Protein AF-A0ABD5W2J8-F1 (afdb_monomer_lite)

Radius of gyration: 16.29 Å; chains: 1; bounding box: 43×29×42 Å

Sequence (158 aa):
MLRGSGISTLEELDAVKSDVGRSTVVAEHQPLAILLRNCYERHPEFRLLLDALRKEGPRIHFPDLIRRLVHEYPNVFLNTFCTRSGRTRARELIEAGQVSRIYEEEAVWKDIIRTNVLFNFVQQLKHIGVLAAETRSHSGKISEYDSDAKPWVLRDDR

Foldseek 3Di:
DLVPQPDDDPVVVVVCCVVCPLAALCVVPVVVLQSVVVVQCVDPLSVVLLVLVVVCPFWAQPLVSLVSCVPPPVVSCLPPFFDPVLSVVCVVCVVVVVNNCCRPPLVSVLNTTDLCCQAVVLNSCCNSQQFPSPQDGDPDRSVPDDRVVGITGGHDPD

Secondary structure (DSSP, 8-state):
-BTTTTB-SHHHHHHHHHHTTTS-HHHH-HHHHHHHHHHHHTSHHHHHHHHHHHHH-SEE-HHHHHHHHHHH-HHHIIIIIB-HHHHHHHHHHHHTT-TTHHHH-HHHHHHHB-HHIIIIIHHHHHHTTSB-TT-----S-GGG--TTTS-EEBPP--

Structure (mmCIF, N/CA/C/O backbone):
data_AF-A0ABD5W2J8-F1
#
_entry.id   AF-A0ABD5W2J8-F1
#
loop_
_atom_site.group_PDB
_atom_site.id
_atom_site.type_symbol
_atom_site.label_atom_id
_atom_site.label_alt_id
_atom_site.label_comp_id
_atom_site.label_asym_id
_atom_site.label_entity_id
_atom_site.label_seq_id
_atom_site.pdbx_PDB_ins_code
_atom_site.Cartn_x
_atom_site.Cartn_y
_atom_site.Cartn_z
_atom_site.occupancy
_atom_site.B_iso_or_equiv
_atom_site.auth_seq_id
_atom_site.auth_comp_id
_atom_site.auth_asym_id
_atom_site.auth_atom_id
_atom_site.pdbx_PDB_model_num
ATOM 1 N N . MET A 1 1 ? 24.428 3.941 -3.711 1.00 47.56 1 MET A N 1
ATOM 2 C CA . MET A 1 1 ? 25.000 3.708 -5.054 1.00 47.56 1 MET A CA 1
ATOM 3 C C . MET A 1 1 ? 24.661 2.299 -5.509 1.00 47.56 1 MET A C 1
ATOM 5 O O . MET A 1 1 ? 25.001 1.355 -4.798 1.00 47.56 1 MET A O 1
ATOM 9 N N . LEU A 1 2 ? 24.023 2.150 -6.670 1.00 57.09 2 LEU A N 1
ATOM 10 C CA . LEU A 1 2 ? 23.704 0.852 -7.275 1.00 57.09 2 LEU A CA 1
ATOM 11 C C . LEU A 1 2 ? 24.881 0.434 -8.175 1.00 57.09 2 LEU A C 1
ATOM 13 O O . LEU A 1 2 ? 24.782 0.429 -9.402 1.00 57.09 2 LEU A O 1
ATOM 17 N N . ARG A 1 3 ? 26.036 0.148 -7.550 1.00 48.84 3 ARG A N 1
ATOM 18 C CA . ARG A 1 3 ? 27.287 -0.225 -8.239 1.00 48.84 3 ARG A CA 1
ATOM 19 C C . ARG A 1 3 ? 27.079 -1.548 -8.992 1.00 48.84 3 ARG A C 1
ATOM 21 O O . ARG A 1 3 ? 27.146 -2.611 -8.388 1.00 48.84 3 ARG A O 1
ATOM 28 N N . GLY A 1 4 ? 26.753 -1.458 -10.280 1.00 53.41 4 GLY A N 1
ATOM 29 C CA . GLY A 1 4 ? 26.400 -2.592 -11.146 1.00 53.41 4 GLY A CA 1
ATOM 30 C C . GLY A 1 4 ? 25.381 -2.259 -12.244 1.00 53.41 4 GLY A C 1
ATOM 31 O O . GLY A 1 4 ? 25.252 -3.020 -13.192 1.00 53.41 4 GLY A O 1
ATOM 32 N N . SER A 1 5 ? 24.694 -1.114 -12.149 1.00 57.88 5 SER A N 1
ATOM 33 C CA . SER A 1 5 ? 23.678 -0.669 -13.127 1.00 57.88 5 SER A CA 1
ATOM 34 C C . SER A 1 5 ? 23.982 0.685 -13.781 1.00 57.88 5 SER A C 1
ATOM 36 O O . SER A 1 5 ? 23.143 1.222 -14.489 1.00 57.88 5 SER A O 1
ATOM 38 N N . GLY A 1 6 ? 25.163 1.258 -13.527 1.00 60.03 6 GLY A N 1
ATOM 39 C CA . GLY A 1 6 ? 25.529 2.592 -14.019 1.00 60.03 6 GLY A CA 1
ATOM 40 C C . GLY A 1 6 ? 24.842 3.757 -13.296 1.00 60.03 6 GLY A C 1
ATOM 41 O O . GLY A 1 6 ? 25.087 4.894 -13.665 1.00 60.03 6 GLY A O 1
ATOM 42 N N . ILE A 1 7 ? 24.030 3.490 -12.261 1.00 65.44 7 ILE A N 1
ATOM 43 C CA . ILE A 1 7 ? 23.312 4.515 -11.489 1.00 65.44 7 ILE A CA 1
ATOM 44 C C . ILE A 1 7 ? 24.042 4.828 -10.177 1.00 65.44 7 ILE A C 1
ATOM 46 O O . ILE A 1 7 ? 24.097 4.035 -9.221 1.00 65.44 7 ILE A O 1
ATOM 50 N N . SER A 1 8 ? 24.596 6.029 -10.142 1.00 63.09 8 SER A N 1
ATOM 51 C CA . SER A 1 8 ? 25.320 6.662 -9.045 1.00 63.09 8 SER A CA 1
ATOM 52 C C . SER A 1 8 ? 24.417 7.552 -8.193 1.00 63.09 8 SER A C 1
ATOM 54 O O . SER A 1 8 ? 24.633 7.605 -6.976 1.00 63.09 8 SER A O 1
ATOM 56 N N . THR A 1 9 ? 23.422 8.209 -8.802 1.00 71.88 9 THR A N 1
ATOM 57 C CA . THR A 1 9 ? 22.599 9.255 -8.165 1.00 71.88 9 THR A CA 1
ATOM 58 C C . THR A 1 9 ? 21.093 8.953 -8.185 1.00 71.88 9 THR A C 1
ATOM 60 O O . THR A 1 9 ? 20.635 8.002 -8.821 1.00 71.88 9 THR A O 1
ATOM 63 N N . LEU A 1 10 ? 20.310 9.732 -7.426 1.00 70.06 10 LEU A N 1
ATOM 64 C CA . LEU A 1 10 ? 18.844 9.633 -7.438 1.00 70.06 10 LEU A CA 1
ATOM 65 C C . LEU A 1 10 ? 18.263 10.248 -8.714 1.00 70.06 10 LEU A C 1
ATOM 67 O O . LEU A 1 10 ? 17.302 9.715 -9.259 1.00 70.06 10 LEU A O 1
ATOM 71 N N . GLU A 1 11 ? 18.889 11.307 -9.223 1.00 72.94 11 GLU A N 1
ATOM 72 C CA . GLU A 1 11 ? 18.505 11.978 -10.463 1.00 72.94 11 GLU A CA 1
ATOM 73 C C . GLU A 1 11 ? 18.620 11.036 -11.668 1.00 72.94 11 GLU A C 1
ATOM 75 O O . GLU A 1 11 ? 17.723 10.988 -12.505 1.00 72.94 11 GLU A O 1
ATOM 80 N N . GLU A 1 12 ? 19.680 10.226 -11.728 1.00 77.44 12 GLU A N 1
ATOM 81 C CA . GLU A 1 12 ? 19.858 9.198 -12.761 1.00 77.44 12 GLU A CA 1
ATOM 82 C C . GLU A 1 12 ? 18.775 8.110 -12.675 1.00 77.44 12 GLU A C 1
ATOM 84 O O . GLU A 1 12 ? 18.263 7.651 -13.695 1.00 77.44 12 GLU A O 1
ATOM 89 N N . LEU A 1 13 ? 18.376 7.718 -11.460 1.00 77.06 13 LEU A N 1
ATOM 90 C CA . LEU A 1 13 ? 17.286 6.761 -11.263 1.00 77.06 13 LEU A CA 1
ATOM 91 C C . LEU A 1 13 ? 15.931 7.333 -11.698 1.00 77.06 13 LEU A C 1
ATOM 93 O O . LEU A 1 13 ? 15.116 6.612 -12.279 1.00 77.06 13 LEU A O 1
ATOM 97 N N . ASP A 1 14 ? 15.680 8.605 -11.407 1.00 77.00 14 ASP A N 1
ATOM 98 C CA . ASP A 1 14 ? 14.442 9.275 -11.797 1.00 77.00 14 ASP A CA 1
ATOM 99 C C . ASP A 1 14 ? 14.390 9.542 -13.308 1.00 77.00 14 ASP A C 1
ATOM 101 O O . ASP A 1 14 ? 13.320 9.405 -13.906 1.00 77.00 14 ASP A O 1
ATOM 105 N N . ALA A 1 15 ? 15.536 9.798 -13.949 1.00 81.44 15 ALA A N 1
ATOM 106 C CA . ALA A 1 15 ? 15.647 9.841 -15.405 1.00 81.44 15 ALA A CA 1
ATOM 107 C C . ALA A 1 15 ? 15.267 8.490 -16.031 1.00 81.44 15 ALA A C 1
ATOM 109 O O . ALA A 1 15 ? 14.385 8.445 -16.883 1.00 81.44 15 ALA A O 1
ATOM 110 N N . 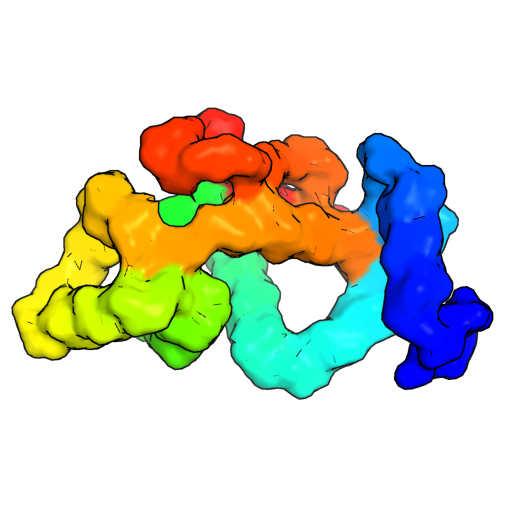VAL A 1 16 ? 15.817 7.375 -15.531 1.00 80.88 16 VAL A N 1
ATOM 111 C CA . VAL A 1 16 ? 15.467 6.028 -16.024 1.00 80.88 16 VAL A CA 1
ATOM 112 C C . VAL A 1 16 ? 13.981 5.714 -15.826 1.00 80.88 16 VAL A C 1
ATOM 114 O O . VAL A 1 16 ? 13.334 5.174 -16.720 1.00 80.88 16 VAL A O 1
ATOM 117 N N . LYS A 1 17 ? 13.396 6.068 -14.674 1.00 79.00 17 LYS A N 1
ATOM 118 C CA . LYS A 1 17 ? 11.950 5.889 -14.448 1.00 79.00 17 LYS A CA 1
ATOM 119 C C . LYS A 1 17 ? 11.092 6.744 -15.383 1.00 79.00 17 LYS A C 1
ATOM 121 O O . LYS A 1 17 ? 9.984 6.327 -15.711 1.00 79.00 17 LYS A O 1
ATOM 126 N N . SER A 1 18 ? 11.580 7.917 -15.777 1.00 78.75 18 SER A N 1
ATOM 127 C CA . SER A 1 18 ? 10.882 8.811 -16.705 1.00 78.75 18 SER A CA 1
ATOM 128 C C . SER A 1 18 ? 10.976 8.303 -18.147 1.00 78.75 18 SER A C 1
ATOM 130 O O . SER A 1 18 ? 9.974 8.322 -18.862 1.00 78.75 18 SER A O 1
ATOM 132 N N . ASP A 1 19 ? 12.136 7.772 -18.542 1.00 83.31 19 ASP A N 1
ATOM 133 C CA . ASP A 1 19 ? 12.394 7.230 -19.883 1.00 83.31 19 ASP A CA 1
ATOM 134 C C . ASP A 1 19 ? 11.555 5.988 -20.200 1.00 83.31 19 ASP A C 1
ATOM 136 O O . ASP A 1 19 ? 11.075 5.838 -21.324 1.00 83.31 19 ASP A O 1
ATOM 140 N N . VAL A 1 20 ? 11.294 5.119 -19.213 1.00 81.88 20 VAL A N 1
ATOM 141 C CA . VAL A 1 20 ? 10.451 3.928 -19.439 1.00 81.88 20 VAL A CA 1
ATOM 142 C C . VAL A 1 20 ? 8.979 4.267 -19.726 1.00 81.88 20 VAL A C 1
ATOM 144 O O . VAL A 1 20 ? 8.216 3.386 -20.123 1.00 81.88 20 VAL A O 1
ATOM 147 N N . GLY A 1 21 ? 8.556 5.528 -19.576 1.00 78.12 21 GLY A N 1
ATOM 148 C CA . GLY A 1 21 ? 7.255 6.028 -20.024 1.00 78.12 21 GLY A CA 1
ATOM 149 C C . GLY A 1 21 ? 6.061 5.232 -19.481 1.00 78.12 21 GLY A C 1
ATOM 150 O O . GLY A 1 21 ? 5.747 5.287 -18.295 1.00 78.12 21 GLY A O 1
ATOM 151 N N . ARG A 1 22 ? 5.351 4.512 -20.367 1.00 77.81 22 ARG A N 1
ATOM 152 C CA . ARG A 1 22 ? 4.208 3.641 -20.004 1.00 77.81 22 ARG A CA 1
ATOM 153 C C . ARG A 1 22 ? 4.612 2.209 -19.619 1.00 77.81 22 ARG A C 1
ATOM 155 O O . ARG A 1 22 ? 3.740 1.429 -19.238 1.00 77.81 22 ARG A O 1
ATOM 162 N N . SER A 1 23 ? 5.892 1.864 -19.742 1.00 82.44 23 SER A N 1
ATOM 163 C CA . SER A 1 23 ? 6.471 0.581 -19.335 1.00 82.44 23 SER A CA 1
ATOM 164 C C . SER A 1 23 ? 6.934 0.624 -17.869 1.00 82.44 23 SER A C 1
ATOM 166 O O . SER A 1 23 ? 6.617 1.545 -17.116 1.00 82.44 23 SER A O 1
ATOM 168 N N . THR A 1 24 ? 7.655 -0.403 -17.419 1.00 87.75 24 THR A N 1
ATOM 169 C CA . THR A 1 24 ? 8.186 -0.496 -16.048 1.00 87.75 24 THR A CA 1
ATOM 170 C C . THR A 1 24 ? 9.691 -0.722 -16.071 1.00 87.75 24 THR A C 1
ATOM 172 O O . THR A 1 24 ? 10.224 -1.305 -17.011 1.00 87.75 24 THR A O 1
ATOM 175 N N . VAL A 1 25 ? 10.388 -0.321 -15.003 1.00 87.25 25 VAL A N 1
ATOM 176 C CA . VAL A 1 25 ? 11.846 -0.528 -14.911 1.00 87.25 25 VAL A CA 1
ATOM 177 C C . VAL A 1 25 ? 12.173 -2.021 -14.939 1.00 87.25 25 VAL A C 1
ATOM 179 O O . VAL A 1 25 ? 13.151 -2.412 -15.554 1.00 87.25 25 VAL A O 1
ATOM 182 N N . VAL A 1 26 ? 11.335 -2.878 -14.355 1.00 91.31 26 VAL A N 1
ATOM 183 C CA . VAL A 1 26 ? 11.507 -4.335 -14.440 1.00 91.31 26 VAL A CA 1
ATOM 184 C C . VAL A 1 26 ? 11.358 -4.888 -15.860 1.00 91.31 26 VAL A C 1
ATOM 186 O O . VAL A 1 26 ? 11.989 -5.894 -16.165 1.00 91.31 26 VAL A O 1
ATOM 189 N N . ALA A 1 27 ? 10.558 -4.252 -16.722 1.00 87.62 27 ALA A N 1
ATOM 190 C CA . ALA A 1 27 ? 10.386 -4.680 -18.108 1.00 87.62 27 ALA A CA 1
ATOM 191 C C . ALA A 1 27 ? 11.559 -4.234 -18.997 1.00 87.62 27 ALA A C 1
ATOM 193 O O . ALA A 1 27 ? 12.084 -5.047 -19.747 1.00 87.62 27 ALA A O 1
ATOM 194 N N . GLU A 1 28 ? 12.001 -2.980 -18.870 1.00 87.69 28 GLU A N 1
ATOM 195 C CA . GLU A 1 28 ? 13.031 -2.398 -19.752 1.00 87.69 28 GLU A CA 1
ATOM 196 C C . GLU A 1 28 ? 14.464 -2.563 -19.210 1.00 87.69 28 GLU A C 1
ATOM 198 O O . GLU A 1 28 ? 15.435 -2.639 -19.959 1.00 87.69 28 GLU A O 1
ATOM 203 N N . HIS A 1 29 ? 14.615 -2.637 -17.886 1.00 86.81 29 HIS A N 1
ATOM 204 C CA . HIS A 1 29 ? 15.898 -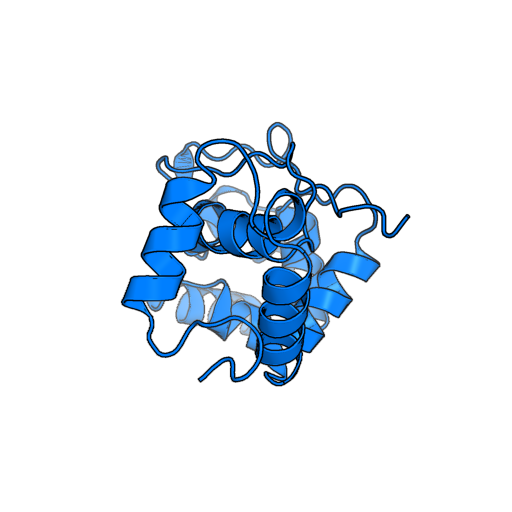2.656 -17.178 1.00 86.81 29 HIS A CA 1
ATOM 205 C C . HIS A 1 29 ? 15.875 -3.655 -16.009 1.00 86.81 29 HIS A C 1
ATOM 207 O O . HIS A 1 29 ? 16.122 -3.310 -14.848 1.00 86.81 29 HIS A O 1
ATOM 213 N N . GLN A 1 30 ? 15.592 -4.926 -16.306 1.00 85.81 30 GLN A N 1
ATOM 214 C CA . GLN A 1 30 ? 15.429 -5.983 -15.300 1.00 85.81 30 GLN A CA 1
ATOM 215 C C . GLN A 1 30 ? 16.569 -6.064 -14.255 1.00 85.81 30 GLN A C 1
ATOM 217 O O . GLN A 1 30 ? 16.255 -6.144 -13.063 1.00 85.81 30 GLN A O 1
ATOM 222 N N . PRO A 1 31 ? 17.873 -5.980 -14.609 1.00 85.69 31 PRO A N 1
ATOM 223 C CA . PRO A 1 31 ? 18.946 -6.015 -13.609 1.00 85.69 31 PRO A CA 1
ATOM 224 C C . PRO A 1 31 ? 18.863 -4.868 -12.593 1.00 85.69 31 PRO A C 1
ATOM 226 O O . PRO A 1 31 ? 19.099 -5.066 -11.400 1.00 85.69 31 PRO A O 1
ATOM 229 N N . LEU A 1 32 ? 18.479 -3.672 -13.048 1.00 86.06 32 LEU A N 1
ATOM 230 C CA . LEU A 1 32 ? 18.286 -2.515 -12.181 1.00 86.06 32 LEU A CA 1
ATOM 231 C C . LEU A 1 32 ? 17.085 -2.717 -11.252 1.00 86.06 32 LEU A C 1
ATOM 233 O O . LEU A 1 32 ? 17.190 -2.445 -10.057 1.00 86.06 32 LEU A O 1
ATOM 237 N N . ALA A 1 33 ? 15.967 -3.235 -11.764 1.00 87.19 33 ALA A N 1
ATOM 238 C CA . ALA A 1 33 ? 14.802 -3.542 -10.937 1.00 87.19 33 ALA A CA 1
ATOM 239 C C . ALA A 1 33 ? 15.123 -4.564 -9.836 1.00 87.19 33 ALA A C 1
ATOM 241 O O . ALA A 1 33 ? 14.716 -4.370 -8.690 1.00 87.19 33 ALA A O 1
ATOM 242 N N . ILE A 1 34 ? 15.910 -5.601 -10.150 1.00 86.25 34 ILE A N 1
ATOM 243 C CA . ILE A 1 34 ? 16.378 -6.591 -9.166 1.00 86.25 34 ILE A CA 1
ATOM 244 C C . ILE A 1 34 ? 17.247 -5.921 -8.097 1.00 86.25 34 ILE A C 1
ATOM 246 O O . ILE A 1 34 ? 17.041 -6.152 -6.906 1.00 86.25 34 ILE A O 1
ATOM 250 N N . LEU A 1 35 ? 18.191 -5.061 -8.493 1.00 85.81 35 LEU A N 1
ATOM 251 C CA . LEU A 1 35 ? 19.028 -4.321 -7.544 1.00 85.81 35 LEU A CA 1
ATOM 252 C C . LEU A 1 35 ? 18.191 -3.418 -6.628 1.00 85.81 35 LEU A C 1
ATOM 254 O O . LEU A 1 35 ? 18.392 -3.433 -5.414 1.00 85.81 35 LEU A O 1
ATOM 258 N N . LEU A 1 36 ? 17.229 -2.676 -7.186 1.00 86.44 36 LEU A N 1
ATOM 259 C CA . LEU A 1 36 ? 16.315 -1.830 -6.417 1.00 86.44 36 LEU A CA 1
ATOM 260 C C . LEU A 1 36 ? 15.488 -2.656 -5.433 1.00 86.44 36 LEU A C 1
ATOM 262 O O . LEU A 1 36 ? 15.438 -2.315 -4.252 1.00 86.44 36 LEU A O 1
ATOM 266 N N . ARG A 1 37 ? 14.894 -3.765 -5.888 1.00 88.44 37 ARG A N 1
ATOM 267 C CA . ARG A 1 37 ? 14.136 -4.685 -5.031 1.00 88.44 37 ARG A CA 1
ATOM 268 C C . ARG A 1 37 ? 15.000 -5.200 -3.881 1.00 88.44 37 ARG A C 1
ATOM 270 O O . ARG A 1 37 ? 14.596 -5.078 -2.729 1.00 88.44 37 ARG A O 1
ATOM 277 N N . ASN A 1 38 ? 16.221 -5.650 -4.168 1.00 86.38 38 ASN A N 1
ATOM 278 C CA . ASN A 1 38 ? 17.170 -6.108 -3.150 1.00 86.38 38 ASN A CA 1
ATOM 279 C C . ASN A 1 38 ? 17.544 -4.994 -2.157 1.00 86.38 38 ASN A C 1
ATOM 281 O O . ASN A 1 38 ? 17.757 -5.263 -0.976 1.00 86.38 38 ASN A O 1
ATOM 285 N N . CYS A 1 39 ? 17.637 -3.740 -2.607 1.00 85.50 39 CYS A N 1
ATOM 286 C CA . CYS A 1 39 ? 17.845 -2.597 -1.719 1.00 85.50 39 CYS A CA 1
ATOM 287 C C . CYS A 1 39 ? 16.636 -2.355 -0.808 1.00 85.50 39 CYS A C 1
ATOM 289 O O . CYS A 1 39 ? 16.826 -2.164 0.393 1.00 85.50 39 CYS A O 1
ATOM 291 N N . TYR A 1 40 ? 15.414 -2.403 -1.343 1.00 85.19 40 TYR A N 1
ATOM 292 C CA . TYR A 1 40 ? 14.198 -2.240 -0.546 1.00 85.19 40 TYR A CA 1
ATOM 293 C C . TYR A 1 40 ? 13.993 -3.392 0.450 1.00 85.19 40 TYR A C 1
ATOM 295 O O . TYR A 1 40 ? 13.651 -3.145 1.603 1.00 85.19 40 TYR A O 1
ATOM 303 N N . GLU A 1 41 ? 14.282 -4.638 0.067 1.00 86.25 41 GLU A N 1
ATOM 304 C CA . GLU A 1 41 ? 14.161 -5.819 0.938 1.00 86.25 41 GLU A CA 1
ATOM 305 C C . GLU A 1 41 ? 15.112 -5.810 2.145 1.00 86.25 41 GLU A C 1
ATOM 307 O O . GLU A 1 41 ? 14.889 -6.533 3.125 1.00 86.25 41 GLU A O 1
ATOM 312 N N . ARG A 1 42 ? 16.159 -4.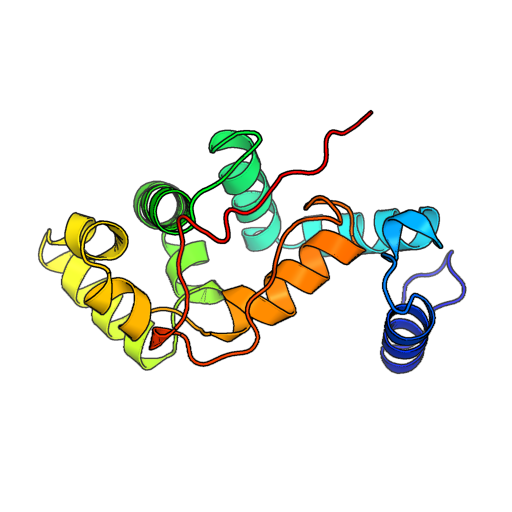973 2.125 1.00 87.12 42 ARG A N 1
ATOM 313 C CA . ARG A 1 42 ? 17.002 -4.728 3.307 1.00 87.12 42 ARG A CA 1
ATOM 314 C C . ARG A 1 42 ? 16.262 -3.948 4.392 1.00 87.12 42 ARG A C 1
ATOM 316 O O . ARG A 1 42 ? 16.636 -4.072 5.554 1.00 87.12 42 ARG A O 1
ATOM 323 N N . HIS A 1 43 ? 15.222 -3.189 4.042 1.00 87.81 43 HIS A N 1
ATOM 324 C CA . HIS A 1 43 ? 14.397 -2.472 5.007 1.00 87.81 43 HIS A CA 1
ATOM 325 C C . HIS A 1 43 ? 13.372 -3.425 5.654 1.00 87.81 43 HIS A C 1
ATOM 327 O O . HIS A 1 43 ? 12.518 -3.966 4.944 1.00 87.81 43 HIS A O 1
ATOM 333 N N . PRO A 1 44 ? 13.397 -3.631 6.988 1.00 88.69 44 PRO A N 1
ATOM 334 C CA . PRO A 1 44 ? 12.527 -4.604 7.651 1.00 88.69 44 PRO A CA 1
ATOM 335 C C . PRO A 1 44 ? 11.034 -4.372 7.400 1.00 88.69 44 PRO A C 1
ATOM 337 O O . PRO A 1 44 ? 10.330 -5.311 7.043 1.00 88.69 44 PRO A O 1
ATOM 340 N N . GLU A 1 45 ? 10.552 -3.127 7.503 1.00 88.19 45 GLU A N 1
ATOM 341 C CA . GLU A 1 45 ? 9.129 -2.820 7.271 1.00 88.19 45 GLU A CA 1
ATOM 342 C C . GLU A 1 45 ? 8.701 -3.126 5.834 1.00 88.19 45 GLU A C 1
ATOM 344 O O . GLU A 1 45 ? 7.580 -3.568 5.602 1.00 88.19 45 GLU A O 1
ATOM 349 N N . PHE A 1 46 ? 9.604 -2.938 4.867 1.00 89.94 46 PHE A N 1
ATOM 350 C CA . PHE A 1 46 ? 9.296 -3.227 3.473 1.00 89.94 46 PHE A CA 1
ATOM 351 C C . PHE A 1 46 ? 9.203 -4.733 3.239 1.00 89.94 46 PHE A C 1
ATOM 353 O O . PHE A 1 46 ? 8.306 -5.196 2.545 1.00 89.94 46 PHE A O 1
ATOM 360 N N . ARG A 1 47 ? 10.077 -5.520 3.874 1.00 91.38 47 ARG A N 1
ATOM 361 C CA . ARG A 1 47 ? 10.006 -6.984 3.817 1.00 91.38 47 ARG A CA 1
ATOM 362 C C . ARG A 1 47 ? 8.701 -7.517 4.407 1.00 91.38 47 ARG A C 1
ATOM 364 O O . ARG A 1 47 ? 8.077 -8.376 3.795 1.00 91.38 47 ARG A O 1
ATOM 371 N N . LEU A 1 48 ? 8.284 -6.989 5.559 1.00 93.38 48 LEU A N 1
ATOM 372 C CA . LEU A 1 48 ? 7.002 -7.338 6.183 1.00 93.38 48 LEU A CA 1
ATOM 373 C C . LEU A 1 48 ? 5.820 -6.959 5.284 1.00 93.38 48 LEU A C 1
ATOM 375 O O . LEU A 1 48 ? 4.861 -7.713 5.171 1.00 93.38 48 LEU A O 1
ATOM 379 N N . LEU A 1 49 ? 5.911 -5.825 4.590 1.00 92.31 49 LEU A N 1
ATOM 380 C CA . LEU A 1 49 ? 4.901 -5.421 3.622 1.00 92.31 49 LEU A CA 1
ATOM 381 C C . LEU A 1 49 ? 4.839 -6.352 2.404 1.00 92.31 49 LEU A C 1
ATOM 383 O O . LEU A 1 49 ? 3.745 -6.708 1.978 1.00 92.31 49 LEU A O 1
ATOM 387 N N . LEU A 1 50 ? 5.980 -6.774 1.851 1.00 91.62 50 LEU A N 1
ATOM 388 C CA . LEU A 1 50 ? 5.995 -7.762 0.766 1.00 91.62 50 LEU A CA 1
ATOM 389 C C . LEU A 1 50 ? 5.394 -9.100 1.208 1.00 91.62 50 LEU A C 1
ATOM 391 O O . LEU A 1 50 ? 4.685 -9.735 0.433 1.00 91.62 50 LEU A O 1
ATOM 395 N N . ASP A 1 51 ? 5.659 -9.517 2.445 1.00 92.44 51 ASP A N 1
ATOM 396 C CA . ASP A 1 51 ? 5.049 -10.711 3.033 1.00 92.44 51 ASP A CA 1
ATOM 397 C C . ASP A 1 51 ? 3.524 -10.558 3.161 1.00 92.44 51 ASP A C 1
ATOM 399 O O . ASP A 1 51 ? 2.777 -11.426 2.713 1.00 92.44 51 ASP A O 1
ATOM 403 N N . ALA A 1 52 ? 3.050 -9.413 3.666 1.00 94.12 52 ALA A N 1
ATOM 404 C CA . ALA A 1 52 ? 1.622 -9.107 3.747 1.00 94.12 52 ALA A CA 1
ATOM 405 C C . ALA A 1 52 ? 0.944 -9.145 2.368 1.00 94.12 52 ALA A C 1
ATOM 407 O O . ALA A 1 52 ? -0.108 -9.761 2.220 1.00 94.12 52 ALA A O 1
ATOM 408 N N . LEU A 1 53 ? 1.572 -8.544 1.353 1.00 93.56 53 LEU A N 1
ATOM 409 C CA . LEU A 1 53 ? 1.080 -8.559 -0.024 1.00 93.56 53 LEU A CA 1
ATOM 410 C C . LEU A 1 53 ? 0.974 -9.992 -0.569 1.00 93.56 53 LEU A C 1
ATOM 412 O O . LEU A 1 53 ? -0.067 -10.365 -1.096 1.00 93.56 53 LEU A O 1
ATOM 416 N N . ARG A 1 54 ? 2.009 -10.823 -0.391 1.00 91.81 54 ARG A N 1
ATOM 417 C CA . ARG A 1 54 ? 2.001 -12.227 -0.847 1.00 91.81 54 ARG A CA 1
ATOM 418 C C . ARG A 1 54 ? 0.903 -13.059 -0.182 1.00 91.81 54 ARG A C 1
ATOM 420 O O . ARG A 1 54 ? 0.301 -13.898 -0.845 1.00 91.81 54 ARG A O 1
ATOM 427 N N . LYS A 1 55 ? 0.633 -12.825 1.106 1.00 92.94 55 LYS A N 1
ATOM 428 C CA . LYS A 1 55 ? -0.401 -13.543 1.868 1.00 92.94 55 LYS A CA 1
ATOM 429 C C . LYS A 1 55 ? -1.834 -13.193 1.456 1.00 92.94 55 LYS A C 1
ATOM 431 O O . LYS A 1 55 ? -2.718 -14.020 1.656 1.00 92.94 55 LYS A O 1
ATOM 436 N N . GLU A 1 56 ? -2.072 -12.004 0.902 1.00 92.12 56 GLU A N 1
ATOM 437 C CA . GLU A 1 56 ? -3.388 -11.613 0.368 1.00 92.12 56 GLU A CA 1
ATOM 438 C C . GLU A 1 56 ? -3.736 -12.338 -0.943 1.00 92.12 56 GLU A C 1
ATOM 440 O O . GLU A 1 56 ? -4.908 -12.536 -1.256 1.00 92.12 56 GLU A O 1
ATOM 445 N N . GLY A 1 57 ? -2.727 -12.788 -1.692 1.00 91.06 57 GLY A N 1
ATOM 446 C CA . GLY A 1 57 ? -2.907 -13.507 -2.950 1.00 91.06 57 GLY A CA 1
ATOM 447 C C . GLY A 1 57 ? -2.777 -12.617 -4.193 1.00 91.06 57 GLY A C 1
ATOM 448 O O . GLY A 1 57 ? -2.340 -11.470 -4.111 1.00 91.06 57 GLY A O 1
ATOM 449 N N . PRO A 1 58 ? -3.110 -13.142 -5.387 1.00 93.25 58 PRO A N 1
ATOM 450 C CA . PRO A 1 58 ? -2.738 -12.523 -6.664 1.00 93.25 58 PRO A CA 1
ATOM 451 C C . PRO A 1 58 ? -3.481 -11.215 -6.967 1.00 93.25 58 PRO A C 1
ATOM 453 O O . PRO A 1 58 ? -2.986 -10.385 -7.730 1.00 93.25 58 PRO A O 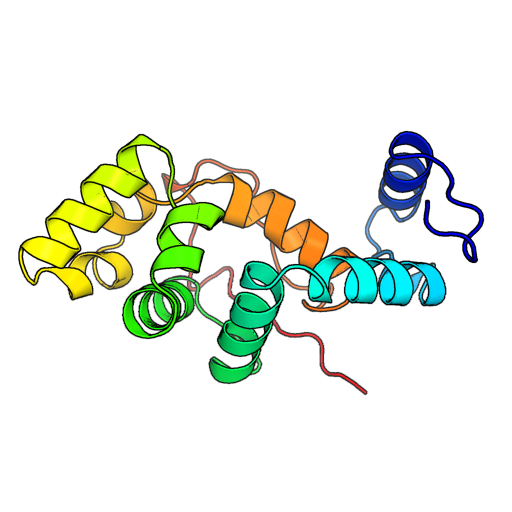1
ATOM 456 N N . ARG A 1 59 ? -4.667 -11.019 -6.383 1.00 95.12 59 ARG A N 1
ATOM 457 C CA . ARG A 1 59 ? -5.504 -9.832 -6.566 1.00 95.12 59 ARG A CA 1
ATOM 458 C C . ARG A 1 59 ? -5.945 -9.330 -5.198 1.00 95.12 59 ARG A C 1
ATOM 460 O O . ARG A 1 59 ? -6.697 -10.007 -4.511 1.00 95.12 59 ARG A O 1
ATOM 467 N N . ILE A 1 60 ? -5.476 -8.144 -4.834 1.00 95.69 60 ILE A N 1
ATOM 468 C CA . ILE A 1 60 ? -5.562 -7.597 -3.483 1.00 95.69 60 ILE A CA 1
ATOM 469 C C . ILE A 1 60 ? -6.483 -6.382 -3.500 1.00 95.69 60 ILE A C 1
ATOM 471 O O . ILE A 1 60 ? -6.195 -5.382 -4.167 1.00 95.69 60 ILE A O 1
ATOM 475 N N . HIS A 1 61 ? -7.579 -6.447 -2.751 1.00 95.25 61 HIS A N 1
ATOM 476 C CA . HIS A 1 61 ? -8.409 -5.277 -2.490 1.00 95.25 61 HIS A CA 1
ATOM 477 C C . HIS A 1 61 ? -7.789 -4.476 -1.344 1.00 95.25 61 HIS A C 1
ATOM 479 O O . HIS A 1 61 ? -7.324 -5.024 -0.346 1.00 95.25 61 HIS A O 1
ATOM 485 N N . PHE A 1 62 ? -7.739 -3.153 -1.500 1.00 94.88 62 PHE A N 1
ATOM 486 C CA . PHE A 1 62 ? -7.019 -2.294 -0.559 1.00 94.88 62 PHE A CA 1
ATOM 487 C C . PHE A 1 62 ? -7.495 -2.426 0.905 1.00 94.88 62 PHE A C 1
ATOM 489 O O . PHE A 1 62 ? -6.633 -2.502 1.782 1.00 94.88 62 PHE A O 1
ATOM 496 N N . PRO A 1 63 ? -8.807 -2.531 1.205 1.00 96.19 63 PRO A N 1
ATOM 497 C CA . PRO A 1 63 ? -9.278 -2.756 2.571 1.00 96.19 63 PRO A CA 1
ATOM 498 C C . PRO A 1 63 ? -8.814 -4.085 3.183 1.00 96.19 63 PRO A C 1
ATOM 500 O O . PRO A 1 63 ? -8.505 -4.126 4.372 1.00 96.19 63 PRO A O 1
ATOM 503 N N . ASP A 1 64 ? -8.692 -5.153 2.391 1.00 96.38 64 ASP A N 1
ATOM 504 C CA . ASP A 1 64 ? -8.210 -6.450 2.886 1.00 96.38 64 ASP A CA 1
ATOM 505 C C . ASP A 1 64 ? -6.719 -6.386 3.246 1.00 96.38 64 ASP A C 1
ATOM 507 O O . ASP A 1 64 ? -6.306 -6.845 4.316 1.00 96.38 64 ASP A O 1
ATOM 511 N N . LEU A 1 65 ? -5.924 -5.669 2.442 1.00 96.62 65 LEU A N 1
ATOM 512 C CA . LEU A 1 65 ? -4.540 -5.353 2.797 1.00 96.62 65 LEU A CA 1
ATOM 513 C C . LEU A 1 65 ? -4.461 -4.544 4.100 1.00 96.62 65 LEU A C 1
ATOM 515 O O . LEU A 1 65 ? -3.620 -4.840 4.950 1.00 96.62 65 LEU A O 1
ATOM 519 N N . ILE A 1 66 ? -5.331 -3.543 4.286 1.00 96.94 66 ILE A N 1
ATOM 520 C CA . ILE A 1 66 ? -5.395 -2.784 5.545 1.00 96.94 66 ILE A CA 1
ATOM 521 C C . ILE A 1 66 ? -5.724 -3.721 6.708 1.00 96.94 66 ILE A C 1
ATOM 523 O O . ILE A 1 66 ? -5.017 -3.681 7.715 1.00 96.94 66 ILE A O 1
ATOM 527 N N . ARG A 1 67 ? -6.739 -4.585 6.568 1.00 97.50 67 ARG A N 1
ATOM 528 C CA . ARG A 1 67 ? -7.110 -5.576 7.587 1.00 97.50 67 ARG A CA 1
ATOM 529 C C . ARG A 1 67 ? -5.890 -6.389 8.011 1.00 97.50 67 ARG A C 1
ATOM 531 O O . ARG A 1 67 ? -5.574 -6.427 9.202 1.00 97.50 67 ARG A O 1
ATOM 538 N N . ARG A 1 68 ? -5.154 -6.972 7.059 1.00 96.81 68 ARG A N 1
ATOM 539 C CA . ARG A 1 68 ? -3.944 -7.743 7.378 1.00 96.81 68 ARG A CA 1
ATOM 540 C C . ARG A 1 68 ? -2.884 -6.897 8.069 1.00 96.81 68 ARG A C 1
ATOM 542 O O . ARG A 1 68 ? -2.342 -7.313 9.090 1.00 96.81 68 ARG A O 1
ATOM 549 N N . LEU A 1 69 ? -2.573 -5.720 7.531 1.00 96.69 69 LEU A N 1
ATOM 550 C CA . LEU A 1 69 ? -1.522 -4.865 8.082 1.00 96.69 69 LEU A CA 1
ATOM 551 C C . LEU A 1 69 ? -1.838 -4.419 9.510 1.00 96.69 69 LEU A C 1
ATOM 553 O O . LEU A 1 69 ? -0.942 -4.396 10.345 1.00 96.69 69 LEU A O 1
ATOM 557 N N . VAL A 1 70 ? -3.093 -4.101 9.813 1.00 96.75 70 VAL A N 1
ATOM 558 C CA . VAL A 1 70 ? -3.503 -3.689 11.158 1.00 96.75 70 VAL A CA 1
ATOM 559 C C . VAL A 1 70 ? -3.365 -4.838 12.163 1.00 96.75 70 VAL A C 1
ATOM 561 O O . VAL A 1 70 ? -2.931 -4.601 13.290 1.00 96.75 70 VAL A O 1
ATOM 564 N N . HIS A 1 71 ? -3.687 -6.073 11.764 1.00 95.62 71 HIS A N 1
ATOM 565 C CA . HIS A 1 71 ? -3.648 -7.235 12.657 1.00 95.62 71 HIS A CA 1
ATOM 566 C C . HIS A 1 71 ? -2.257 -7.873 12.797 1.00 95.62 71 HIS A C 1
ATOM 568 O O . HIS A 1 71 ? -1.866 -8.239 13.902 1.00 95.62 71 HIS A O 1
ATOM 574 N N . GLU A 1 72 ? -1.505 -8.011 11.704 1.00 95.38 72 GLU A N 1
ATOM 575 C CA . GLU A 1 72 ? -0.224 -8.735 11.693 1.00 95.38 72 GLU A CA 1
ATOM 576 C C . GLU A 1 72 ? 0.994 -7.800 11.737 1.00 95.38 72 GLU A C 1
ATOM 578 O O . GLU A 1 72 ? 2.040 -8.168 12.273 1.00 95.38 72 GLU A O 1
ATOM 583 N N . TYR A 1 73 ? 0.879 -6.579 11.202 1.00 95.31 73 TYR A N 1
ATOM 584 C CA . TYR A 1 73 ? 2.013 -5.663 11.021 1.00 95.31 73 TYR A CA 1
ATOM 585 C C . TYR A 1 73 ? 1.676 -4.204 11.400 1.00 95.31 73 TYR A C 1
ATOM 587 O O . TYR A 1 73 ? 1.920 -3.287 10.604 1.00 95.31 73 TYR A O 1
ATOM 595 N N . PRO A 1 74 ? 1.149 -3.932 12.612 1.00 94.00 74 PRO A N 1
ATOM 596 C CA . PRO A 1 74 ? 0.564 -2.633 12.961 1.00 94.00 74 PRO A CA 1
ATOM 597 C C . PRO A 1 74 ? 1.549 -1.464 12.838 1.00 94.00 74 PRO A C 1
ATOM 599 O O . PRO A 1 74 ? 1.167 -0.357 12.467 1.00 94.00 74 PRO A O 1
ATOM 602 N N . ASN A 1 75 ? 2.842 -1.691 13.081 1.00 94.12 75 ASN A N 1
ATOM 603 C CA . ASN A 1 75 ? 3.856 -0.651 12.894 1.00 94.12 75 ASN A CA 1
ATOM 604 C C . ASN A 1 75 ? 4.042 -0.277 11.417 1.00 94.12 75 ASN A C 1
ATOM 606 O O . ASN A 1 75 ? 4.144 0.907 11.109 1.00 94.12 75 ASN A O 1
ATOM 610 N N . VAL A 1 76 ? 4.008 -1.253 10.501 1.00 95.06 76 VAL A N 1
ATOM 611 C CA . VAL A 1 76 ? 4.074 -1.005 9.049 1.00 95.06 76 VAL A CA 1
ATOM 612 C C . VAL A 1 76 ? 2.860 -0.191 8.609 1.00 95.06 76 VAL A C 1
ATOM 614 O O . VAL A 1 76 ? 3.004 0.821 7.922 1.00 95.06 76 VAL A O 1
ATOM 617 N N . PHE A 1 77 ? 1.667 -0.567 9.076 1.00 96.81 77 PHE A N 1
ATOM 618 C CA . PHE A 1 77 ? 0.446 0.202 8.843 1.00 96.81 77 PHE A CA 1
ATOM 619 C C . PHE A 1 77 ? 0.595 1.666 9.300 1.00 96.81 77 PHE A C 1
ATOM 621 O O . PHE A 1 77 ? 0.483 2.602 8.503 1.00 96.81 77 PHE A O 1
ATOM 628 N N . LEU A 1 78 ? 0.937 1.883 10.572 1.00 95.88 78 LEU A N 1
ATOM 629 C CA . LEU A 1 78 ? 1.030 3.220 11.164 1.00 95.88 78 LEU A CA 1
ATOM 630 C C . LEU A 1 78 ? 2.140 4.086 10.541 1.00 95.88 78 LEU A C 1
ATOM 632 O O . LEU A 1 78 ? 1.999 5.315 10.436 1.00 95.88 78 LEU A O 1
ATOM 636 N N . ASN A 1 79 ? 3.263 3.480 10.151 1.00 93.12 79 ASN A N 1
ATOM 637 C CA . ASN A 1 79 ? 4.433 4.202 9.653 1.00 93.12 79 ASN A CA 1
ATOM 638 C C . ASN A 1 79 ? 4.340 4.511 8.161 1.00 93.12 79 ASN A C 1
ATOM 640 O O . ASN A 1 79 ? 4.609 5.653 7.758 1.00 93.12 79 ASN A O 1
ATOM 644 N N . THR A 1 80 ? 3.914 3.530 7.367 1.00 92.38 80 THR A N 1
ATOM 645 C CA . THR A 1 80 ? 3.904 3.603 5.905 1.00 92.38 80 THR A CA 1
ATOM 646 C C . THR A 1 80 ? 2.566 4.109 5.365 1.00 92.38 80 THR A C 1
ATOM 648 O O . THR A 1 80 ? 2.561 4.960 4.473 1.00 92.38 80 THR A O 1
ATOM 651 N N . PHE A 1 81 ? 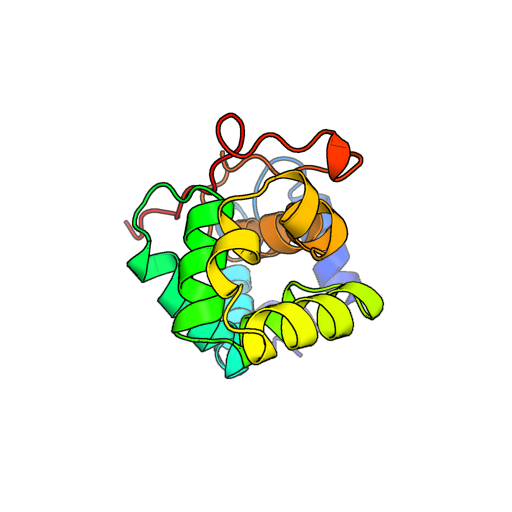1.441 3.650 5.925 1.00 95.69 81 PHE A N 1
ATOM 652 C CA . PHE A 1 81 ? 0.117 3.882 5.343 1.00 95.69 81 PHE A CA 1
ATOM 653 C C . PHE A 1 81 ? -0.590 5.113 5.909 1.00 95.69 81 PHE A C 1
ATOM 655 O O . PHE A 1 81 ? -1.188 5.872 5.146 1.00 95.69 81 PHE A O 1
ATOM 662 N N . CYS A 1 82 ? -0.498 5.356 7.217 1.00 96.94 82 CYS A N 1
ATOM 663 C CA . CYS A 1 82 ? -1.269 6.422 7.860 1.00 96.94 82 CYS A CA 1
ATOM 664 C C . CYS A 1 82 ? -0.652 7.813 7.688 1.00 96.94 82 CYS A C 1
ATOM 666 O O . CYS A 1 82 ? 0.563 7.995 7.836 1.00 96.94 82 CYS A O 1
ATOM 668 N N . THR A 1 83 ? -1.481 8.834 7.461 1.00 96.62 83 THR A N 1
ATOM 669 C CA . THR A 1 83 ? -1.094 10.248 7.618 1.00 96.62 83 THR A CA 1
ATOM 670 C C . THR A 1 83 ? -0.654 10.524 9.064 1.00 96.62 83 THR A C 1
ATOM 672 O O . THR A 1 83 ? -0.816 9.686 9.953 1.00 96.62 83 THR A O 1
ATOM 675 N N . ARG A 1 84 ? -0.066 11.696 9.340 1.00 94.62 84 ARG A N 1
ATOM 676 C CA . ARG A 1 84 ? 0.349 12.031 10.714 1.00 94.62 84 ARG A CA 1
ATOM 677 C C . ARG A 1 84 ? -0.846 12.059 11.676 1.00 94.62 84 ARG A C 1
ATOM 679 O O . ARG A 1 84 ? -0.749 11.474 12.748 1.00 94.62 84 ARG A O 1
ATOM 686 N N . SER A 1 85 ? -1.948 12.703 11.287 1.00 95.00 85 SER A N 1
ATOM 687 C CA . SER A 1 85 ? -3.208 12.721 12.047 1.00 95.00 85 SER A CA 1
ATOM 688 C C . SER A 1 85 ? -3.888 11.352 12.047 1.00 95.00 85 SER A C 1
ATOM 690 O O . SER A 1 85 ? -4.294 10.869 13.101 1.00 95.00 85 SER A O 1
ATOM 692 N N . GLY A 1 86 ? -3.917 10.682 10.893 1.00 96.81 86 GLY A N 1
ATOM 693 C CA . GLY A 1 86 ? -4.465 9.339 10.739 1.00 96.81 86 GLY A CA 1
ATOM 694 C C . GLY A 1 86 ? -3.784 8.314 11.640 1.00 96.81 86 GLY A C 1
ATOM 695 O O . GLY A 1 86 ? -4.441 7.421 12.156 1.00 96.81 86 GLY A O 1
ATOM 696 N N . ARG A 1 87 ? -2.482 8.461 11.914 1.00 97.25 87 ARG A N 1
ATOM 697 C CA . ARG A 1 87 ? -1.763 7.605 12.867 1.00 97.25 87 ARG A CA 1
ATOM 698 C C . ARG A 1 87 ? -2.318 7.736 14.283 1.00 97.25 87 ARG A C 1
ATOM 700 O O . ARG A 1 87 ? -2.469 6.723 14.957 1.00 97.25 87 ARG A O 1
ATOM 707 N N . THR A 1 88 ? -2.594 8.959 14.735 1.00 97.06 88 THR A N 1
ATOM 708 C CA . THR A 1 88 ? -3.221 9.194 16.043 1.00 97.06 88 THR A CA 1
ATOM 709 C C . THR A 1 88 ? -4.613 8.579 16.067 1.00 97.06 88 THR A C 1
ATOM 711 O O . THR A 1 88 ? -4.906 7.773 16.943 1.00 97.06 88 THR A O 1
ATOM 714 N N . ARG A 1 89 ? -5.421 8.850 15.036 1.00 97.19 89 ARG A N 1
ATOM 715 C CA . ARG A 1 89 ? -6.784 8.322 14.936 1.00 97.19 89 ARG A CA 1
ATOM 716 C C . ARG A 1 89 ? -6.839 6.792 14.896 1.00 97.19 89 ARG A C 1
ATOM 718 O O . ARG A 1 89 ? -7.669 6.180 15.557 1.00 97.19 89 ARG A O 1
ATOM 725 N N . ALA A 1 90 ? -5.936 6.167 14.147 1.00 97.31 90 ALA A N 1
ATOM 726 C CA . ALA A 1 90 ? -5.813 4.717 14.087 1.00 97.31 90 ALA A CA 1
ATOM 727 C C . ALA A 1 90 ? -5.463 4.117 15.453 1.00 97.31 90 ALA A C 1
ATOM 729 O O . ALA A 1 90 ? -6.028 3.094 15.823 1.00 97.31 90 ALA A O 1
ATOM 730 N N . ARG A 1 91 ? -4.562 4.752 16.215 1.00 96.81 91 ARG A N 1
ATOM 731 C CA . ARG A 1 91 ? -4.223 4.304 17.574 1.00 96.81 91 ARG A CA 1
ATOM 732 C C . ARG A 1 91 ? -5.419 4.377 18.510 1.00 96.81 91 ARG A C 1
ATOM 734 O O . ARG A 1 91 ? -5.687 3.389 19.176 1.00 96.81 91 ARG A O 1
ATOM 741 N N . GLU A 1 92 ? -6.178 5.470 18.480 1.00 97.12 92 GLU A N 1
ATOM 742 C CA . GLU A 1 92 ? -7.413 5.599 19.270 1.00 97.12 92 GLU A CA 1
ATOM 743 C C . GLU A 1 92 ? -8.410 4.476 18.955 1.00 97.12 92 GLU A C 1
ATOM 745 O O . GLU A 1 92 ? -8.971 3.870 19.863 1.00 97.12 92 GLU A O 1
ATOM 750 N N . LEU A 1 93 ? -8.615 4.167 17.669 1.00 97.56 93 LEU A N 1
ATOM 751 C CA . LEU A 1 93 ? -9.505 3.080 17.249 1.00 97.56 93 LEU A CA 1
ATOM 752 C C . LEU A 1 93 ? -8.994 1.710 17.713 1.00 97.56 93 LEU A C 1
ATOM 754 O O . LEU A 1 93 ? -9.793 0.876 18.132 1.00 97.56 93 LEU A O 1
ATOM 758 N N . ILE A 1 94 ? -7.679 1.483 17.668 1.00 94.38 94 ILE A N 1
ATOM 759 C CA . ILE A 1 94 ? -7.061 0.242 18.149 1.00 94.38 94 ILE A CA 1
ATOM 760 C C . ILE A 1 94 ? -7.223 0.104 19.667 1.00 94.38 94 ILE A C 1
ATOM 762 O O . ILE A 1 94 ? -7.674 -0.936 20.141 1.00 94.38 94 ILE A O 1
ATOM 766 N N . GLU A 1 95 ? -6.906 1.154 20.421 1.00 95.44 95 GLU A N 1
ATOM 767 C CA . GLU A 1 95 ? -6.997 1.185 21.886 1.00 95.44 95 GLU A CA 1
ATOM 768 C C . GLU A 1 95 ? -8.446 1.051 22.377 1.00 95.44 95 GLU A C 1
ATOM 770 O O . GLU A 1 95 ? -8.698 0.404 23.392 1.00 95.44 95 GLU A O 1
ATOM 775 N N . ALA A 1 96 ? -9.411 1.585 21.624 1.00 96.75 96 ALA A N 1
ATOM 776 C CA . ALA A 1 96 ? -10.838 1.451 21.908 1.00 96.75 96 ALA A CA 1
ATOM 777 C C . ALA A 1 96 ? -11.438 0.093 21.485 1.00 96.75 96 ALA A C 1
ATOM 779 O O . ALA A 1 96 ? -12.649 -0.098 21.601 1.00 96.75 96 ALA A O 1
ATOM 780 N N . GLY A 1 97 ? -10.639 -0.836 20.943 1.00 95.56 97 GLY A N 1
ATOM 781 C CA . GLY A 1 97 ? -11.127 -2.121 20.427 1.00 95.56 97 GLY A CA 1
ATOM 782 C C . GLY A 1 97 ? -11.987 -2.002 19.160 1.00 95.56 97 GLY A C 1
ATOM 783 O O . GLY A 1 97 ? -12.631 -2.963 18.753 1.00 95.56 97 GLY A O 1
ATOM 784 N N . GLN A 1 98 ? -11.984 -0.839 18.506 1.00 97.12 98 GLN A N 1
ATOM 785 C CA . GLN A 1 98 ? -12.749 -0.526 17.295 1.00 97.12 98 GLN A CA 1
ATOM 786 C C . GLN A 1 98 ? -11.928 -0.753 16.015 1.00 97.12 98 GLN A C 1
ATOM 788 O O . GLN A 1 98 ? -12.067 -0.031 15.027 1.00 97.12 98 GLN A O 1
ATOM 793 N N . VAL A 1 99 ? -11.050 -1.757 16.039 1.00 96.69 99 VAL A N 1
ATOM 794 C CA . VAL A 1 99 ? -10.073 -2.038 14.979 1.00 96.69 99 VAL A CA 1
ATOM 795 C C . VAL A 1 99 ? -10.749 -2.286 13.628 1.00 96.69 99 VAL A C 1
ATOM 797 O O . VAL A 1 99 ? -10.246 -1.820 12.609 1.00 96.69 99 VAL A O 1
ATOM 800 N N . SER A 1 100 ? -11.897 -2.974 13.604 1.00 97.62 100 SER A N 1
ATOM 801 C CA . SER A 1 100 ? -12.551 -3.361 12.347 1.00 97.62 100 SER A CA 1
ATOM 802 C C . SER A 1 100 ? -13.008 -2.169 11.510 1.00 97.62 100 SER A C 1
ATOM 804 O O . SER A 1 100 ? -12.892 -2.187 10.285 1.00 97.62 100 SER A O 1
ATOM 806 N N . ARG A 1 101 ? -13.373 -1.062 12.170 1.00 97.81 101 ARG A N 1
ATOM 807 C CA . ARG A 1 101 ? -13.740 0.204 11.519 1.00 97.81 101 ARG A CA 1
ATOM 808 C C . ARG A 1 101 ? -12.639 0.726 10.596 1.00 97.81 101 ARG A C 1
ATOM 810 O O . ARG A 1 101 ? -12.938 1.366 9.598 1.00 97.81 101 ARG A O 1
ATOM 817 N N . ILE A 1 102 ? -11.370 0.436 10.901 1.00 97.62 102 ILE A N 1
ATOM 818 C CA . ILE A 1 102 ? -10.216 0.866 10.098 1.00 97.62 102 ILE A CA 1
ATOM 819 C C . ILE A 1 102 ? -10.215 0.228 8.704 1.00 97.62 102 ILE A C 1
ATOM 821 O O . ILE A 1 102 ? -9.609 0.795 7.806 1.00 97.62 102 ILE A O 1
ATOM 825 N N . TYR A 1 103 ? -10.854 -0.924 8.494 1.00 96.69 103 TYR A N 1
ATOM 826 C CA . TYR A 1 103 ? -10.893 -1.584 7.182 1.00 96.69 103 TYR A CA 1
ATOM 827 C C . TYR A 1 103 ? -12.309 -1.842 6.653 1.00 96.69 103 TYR A C 1
ATOM 829 O O . TYR A 1 103 ? -12.468 -2.039 5.455 1.00 96.69 103 TYR A O 1
ATOM 837 N N . GLU A 1 104 ? -13.341 -1.824 7.494 1.00 97.00 104 GLU A N 1
ATOM 838 C CA . GLU A 1 104 ? -14.737 -2.004 7.065 1.00 97.00 104 GLU A CA 1
ATOM 839 C C . GLU A 1 104 ? -15.402 -0.681 6.672 1.00 97.00 104 GLU A C 1
ATOM 841 O O . GLU A 1 104 ? -16.212 -0.650 5.748 1.00 97.00 104 GLU A O 1
ATOM 846 N N . GLU A 1 105 ? -15.062 0.424 7.345 1.00 97.38 105 GLU A N 1
ATOM 847 C CA . GLU A 1 105 ? -15.675 1.725 7.076 1.00 97.38 105 GLU A CA 1
ATOM 848 C C . GLU A 1 105 ? -14.834 2.526 6.084 1.00 97.38 105 GLU A C 1
ATOM 850 O O . GLU A 1 105 ? -13.749 3.024 6.396 1.00 97.38 105 GLU A O 1
ATOM 855 N N . GLU A 1 106 ? -15.373 2.708 4.879 1.00 96.06 106 GLU A N 1
ATOM 856 C CA . GLU A 1 106 ? -14.670 3.383 3.790 1.00 96.06 106 GLU A CA 1
ATOM 857 C C . GLU A 1 106 ? -14.228 4.804 4.150 1.00 96.06 106 GLU A C 1
ATOM 859 O O . GLU A 1 106 ? -13.085 5.200 3.921 1.00 96.06 106 GLU A O 1
ATOM 864 N N . ALA A 1 107 ? -15.124 5.562 4.782 1.00 96.19 107 ALA A N 1
ATOM 865 C CA . ALA A 1 107 ? -14.839 6.919 5.226 1.00 96.19 107 ALA A CA 1
ATOM 866 C C . ALA A 1 107 ? -13.689 6.972 6.247 1.00 96.19 107 ALA A C 1
ATOM 868 O O . ALA A 1 107 ? -12.890 7.906 6.219 1.00 96.19 107 ALA A O 1
ATOM 869 N N . VAL A 1 108 ? -13.577 5.964 7.120 1.00 96.94 108 VAL A N 1
ATOM 870 C CA . VAL A 1 108 ? -12.549 5.915 8.169 1.00 96.94 108 VAL A CA 1
ATOM 871 C C . VAL A 1 108 ? -11.179 5.678 7.556 1.00 96.94 108 VAL A C 1
ATOM 873 O O . VAL A 1 108 ? -10.240 6.424 7.835 1.00 96.94 108 VAL A O 1
ATOM 876 N N . TRP A 1 109 ? -11.040 4.671 6.694 1.00 95.94 109 TRP A N 1
ATOM 877 C CA . TRP A 1 109 ? -9.730 4.397 6.114 1.00 95.94 109 TRP A CA 1
ATOM 878 C C . TRP A 1 109 ? -9.305 5.499 5.139 1.00 95.94 109 TRP A C 1
ATOM 880 O O . TRP A 1 109 ? -8.133 5.875 5.125 1.00 95.94 109 TRP A O 1
ATOM 890 N N . LYS A 1 110 ? -10.239 6.110 4.398 1.00 96.12 110 LYS A N 1
ATOM 891 C CA . LYS A 1 110 ? -9.938 7.264 3.533 1.00 96.12 110 LYS A CA 1
ATOM 892 C C . LYS A 1 110 ? -9.451 8.494 4.307 1.00 96.12 110 LYS A C 1
ATOM 894 O O . LYS A 1 110 ? -8.664 9.262 3.762 1.00 96.12 110 LYS A O 1
ATOM 899 N N . ASP A 1 111 ? -9.873 8.671 5.558 1.00 96.31 111 ASP A N 1
ATOM 900 C CA . ASP A 1 111 ? -9.396 9.750 6.438 1.00 96.31 111 ASP A CA 1
ATOM 901 C C . ASP A 1 111 ? -8.003 9.457 7.033 1.00 96.31 111 ASP A C 1
ATOM 903 O O . ASP A 1 111 ? -7.161 10.341 7.215 1.00 96.31 111 ASP A O 1
ATOM 907 N N . ILE A 1 112 ? -7.716 8.181 7.296 1.00 96.75 112 ILE A N 1
ATOM 908 C CA . ILE A 1 112 ? -6.478 7.755 7.957 1.00 96.75 112 ILE A CA 1
ATOM 909 C C . ILE A 1 112 ? -5.309 7.624 6.970 1.00 96.75 112 ILE A C 1
ATOM 911 O O . ILE A 1 112 ? -4.158 7.909 7.324 1.00 96.75 112 ILE A O 1
ATOM 915 N N . ILE A 1 113 ? -5.574 7.175 5.744 1.00 96.12 113 ILE A N 1
ATOM 916 C CA . ILE A 1 113 ? -4.557 6.732 4.785 1.00 96.12 113 ILE A CA 1
ATOM 917 C C . ILE A 1 113 ? -3.953 7.897 3.991 1.00 96.12 113 ILE A C 1
ATOM 919 O O . ILE A 1 113 ? -4.621 8.836 3.567 1.00 96.12 113 ILE A O 1
ATOM 923 N N . ARG A 1 114 ? -2.647 7.816 3.718 1.00 94.94 114 ARG A N 1
ATOM 924 C CA . ARG A 1 114 ? -1.962 8.721 2.788 1.00 94.94 114 ARG A CA 1
ATOM 925 C C . ARG A 1 114 ? -2.367 8.395 1.353 1.00 94.94 114 ARG A C 1
ATOM 927 O O . ARG A 1 114 ? -2.035 7.321 0.857 1.00 94.94 114 ARG A O 1
ATOM 934 N N . THR A 1 115 ? -2.901 9.372 0.624 1.00 92.56 115 THR A N 1
ATOM 935 C CA . THR A 1 115 ? -3.158 9.260 -0.828 1.00 92.56 115 THR A CA 1
ATOM 936 C C . THR A 1 115 ? -1.929 8.780 -1.608 1.00 92.56 115 THR A C 1
ATOM 938 O O . THR A 1 115 ? -2.045 8.020 -2.564 1.00 92.56 115 THR A O 1
ATOM 941 N N . ASN A 1 116 ? -0.727 9.158 -1.156 1.00 91.38 116 ASN A N 1
ATOM 942 C CA . ASN A 1 116 ? 0.540 8.773 -1.778 1.00 91.38 116 ASN A CA 1
ATOM 943 C C . ASN A 1 116 ? 0.752 7.250 -1.886 1.00 91.38 116 ASN A C 1
ATOM 945 O O . ASN A 1 116 ? 1.451 6.790 -2.789 1.00 91.38 116 ASN A O 1
ATOM 949 N N . VAL A 1 117 ? 0.146 6.470 -0.983 1.00 92.94 117 VAL A N 1
ATOM 950 C CA . VAL A 1 117 ? 0.195 5.000 -1.010 1.00 92.94 117 VAL A CA 1
ATOM 951 C C . VAL A 1 117 ? -0.526 4.457 -2.240 1.00 92.94 117 VAL A C 1
ATOM 953 O O . VAL A 1 117 ? -0.049 3.527 -2.879 1.00 92.94 117 VAL A O 1
ATOM 956 N N . LEU A 1 118 ? -1.645 5.072 -2.614 1.00 93.44 118 LEU A N 1
ATOM 957 C CA . LEU A 1 118 ? -2.468 4.651 -3.748 1.00 93.44 118 LEU A CA 1
ATOM 958 C C . LEU A 1 118 ? -1.874 5.085 -5.096 1.00 93.44 118 LEU A C 1
ATOM 960 O O . LEU A 1 118 ? -2.274 4.569 -6.143 1.00 93.44 118 LEU A O 1
ATOM 964 N N . PHE A 1 119 ? -0.920 6.022 -5.079 1.00 92.38 119 PHE A N 1
ATOM 965 C CA . PHE A 1 119 ? -0.246 6.523 -6.271 1.00 92.38 119 PHE A CA 1
ATOM 966 C C . PHE A 1 119 ? 1.223 6.104 -6.351 1.00 92.38 119 PHE A C 1
ATOM 968 O O . PHE A 1 119 ? 1.549 5.096 -6.976 1.00 92.38 119 PHE A O 1
ATOM 975 N N . ASN A 1 120 ? 2.110 6.878 -5.721 1.00 90.12 120 ASN A N 1
ATOM 976 C CA . ASN A 1 120 ? 3.555 6.746 -5.874 1.00 90.12 120 ASN A CA 1
ATOM 977 C C . ASN A 1 120 ? 4.059 5.400 -5.374 1.00 90.12 120 ASN A C 1
ATOM 979 O O . ASN A 1 120 ? 4.948 4.813 -5.984 1.00 90.12 120 ASN A O 1
ATOM 983 N N . PHE A 1 121 ? 3.483 4.895 -4.287 1.00 91.81 121 PHE A N 1
ATOM 984 C CA . PHE A 1 121 ? 3.910 3.617 -3.747 1.00 91.81 121 PHE A CA 1
ATOM 985 C C . PHE A 1 121 ? 3.524 2.450 -4.669 1.00 91.81 121 PHE A C 1
ATOM 987 O O . PHE A 1 121 ? 4.378 1.631 -4.998 1.00 91.81 121 PHE A O 1
ATOM 994 N N . VAL A 1 122 ? 2.296 2.438 -5.203 1.00 94.06 122 VAL A N 1
ATOM 995 C CA . VAL A 1 122 ? 1.890 1.482 -6.253 1.00 94.06 122 VAL A CA 1
ATOM 996 C C . VAL A 1 122 ? 2.833 1.554 -7.456 1.00 94.06 122 VAL A C 1
ATOM 998 O O . VAL A 1 122 ? 3.299 0.521 -7.928 1.00 94.06 122 VAL A O 1
ATOM 1001 N N . GLN A 1 123 ? 3.168 2.757 -7.932 1.00 92.25 123 GLN A N 1
ATOM 1002 C CA . GLN A 1 123 ? 4.097 2.922 -9.057 1.00 92.25 123 GLN A CA 1
ATOM 1003 C C . GLN A 1 123 ? 5.489 2.361 -8.746 1.00 92.25 123 GLN A C 1
ATOM 1005 O O . GLN A 1 123 ? 6.049 1.624 -9.555 1.00 92.25 123 GLN A O 1
ATOM 1010 N N . GLN A 1 124 ? 6.030 2.630 -7.556 1.00 91.44 124 GLN A N 1
ATOM 1011 C CA . GLN A 1 124 ? 7.312 2.065 -7.125 1.00 91.44 124 GLN A CA 1
ATOM 1012 C C . GLN A 1 124 ? 7.289 0.536 -7.137 1.00 91.44 124 GLN A C 1
ATOM 1014 O O . GLN A 1 124 ? 8.201 -0.073 -7.695 1.00 91.44 124 GLN A O 1
ATOM 1019 N N . LEU A 1 125 ? 6.231 -0.076 -6.595 1.00 94.25 125 LEU A N 1
ATOM 1020 C CA . LEU A 1 125 ? 6.068 -1.528 -6.591 1.00 94.25 125 LEU A CA 1
ATOM 1021 C C . LEU A 1 125 ? 5.961 -2.116 -8.007 1.00 94.25 125 LEU A C 1
ATOM 1023 O O . LEU A 1 125 ? 6.494 -3.197 -8.254 1.00 94.25 125 LEU A O 1
ATOM 1027 N N . LYS A 1 126 ? 5.340 -1.402 -8.954 1.00 94.12 126 LYS A N 1
ATOM 1028 C CA . LYS A 1 126 ? 5.323 -1.793 -10.374 1.00 94.12 126 LYS A CA 1
ATOM 1029 C C . LYS A 1 126 ? 6.715 -1.728 -10.998 1.00 94.12 126 LYS A C 1
ATOM 1031 O O . LYS A 1 126 ? 7.139 -2.675 -11.654 1.00 94.12 126 LYS A O 1
ATOM 1036 N N . HIS A 1 127 ? 7.454 -0.638 -10.773 1.00 92.06 127 HIS A N 1
ATOM 1037 C CA . HIS A 1 127 ? 8.795 -0.470 -11.339 1.00 92.06 127 HIS A CA 1
ATOM 1038 C C . HIS A 1 127 ? 9.769 -1.562 -10.884 1.00 92.06 127 HIS A C 1
ATOM 1040 O O . HIS A 1 127 ? 10.579 -2.006 -11.693 1.00 92.06 127 HIS A O 1
ATOM 1046 N N . ILE A 1 128 ? 9.677 -2.020 -9.633 1.00 91.75 128 ILE A N 1
ATOM 1047 C CA . ILE A 1 128 ? 10.548 -3.083 -9.098 1.00 91.75 128 ILE A CA 1
ATOM 1048 C C . ILE A 1 128 ? 9.993 -4.503 -9.306 1.00 91.75 128 ILE A C 1
ATOM 1050 O O . ILE A 1 128 ? 10.581 -5.465 -8.816 1.00 91.75 128 ILE A O 1
ATOM 1054 N N . GLY A 1 129 ? 8.861 -4.643 -10.003 1.00 91.81 129 GLY A N 1
ATOM 1055 C CA . GLY A 1 129 ? 8.276 -5.939 -10.346 1.00 91.81 129 GLY A CA 1
ATOM 1056 C C . GLY A 1 129 ? 7.588 -6.680 -9.203 1.00 91.81 129 GLY A C 1
ATOM 1057 O O . GLY A 1 129 ? 7.496 -7.896 -9.264 1.00 91.81 129 GLY A O 1
ATOM 1058 N N . VAL A 1 130 ? 7.107 -5.977 -8.177 1.00 93.94 130 VAL A N 1
ATOM 1059 C CA . VAL A 1 130 ? 6.238 -6.561 -7.137 1.00 93.94 130 VAL A CA 1
ATOM 1060 C C . VAL A 1 130 ? 4.783 -6.587 -7.605 1.00 93.94 130 VAL A C 1
ATOM 1062 O O . VAL A 1 130 ? 4.087 -7.584 -7.434 1.00 93.94 130 VAL A O 1
ATOM 1065 N N . LEU A 1 131 ? 4.322 -5.491 -8.212 1.00 95.44 131 LEU A N 1
ATOM 1066 C CA . LEU A 1 131 ? 2.989 -5.402 -8.805 1.00 95.44 131 LEU A CA 1
ATOM 1067 C C . LEU A 1 131 ? 3.068 -5.536 -10.324 1.00 95.44 131 LEU A C 1
ATOM 1069 O O . LEU A 1 131 ? 4.031 -5.094 -10.957 1.00 95.44 131 LEU A O 1
ATOM 1073 N N . ALA A 1 132 ? 2.030 -6.123 -10.908 1.00 94.19 132 ALA A N 1
ATOM 1074 C CA . ALA A 1 132 ? 1.889 -6.271 -12.345 1.00 94.19 132 ALA A CA 1
ATOM 1075 C C . ALA A 1 132 ? 1.682 -4.902 -13.025 1.00 94.19 132 ALA A C 1
ATOM 1077 O O . ALA A 1 132 ? 1.159 -3.955 -12.420 1.00 94.19 132 ALA A O 1
ATOM 1078 N N . ALA A 1 133 ? 2.098 -4.778 -14.288 1.00 92.00 133 ALA A N 1
ATOM 1079 C CA . ALA A 1 133 ? 2.107 -3.503 -15.014 1.00 92.00 133 ALA A CA 1
ATOM 1080 C C . ALA A 1 133 ? 0.691 -2.925 -15.218 1.00 92.00 133 ALA A C 1
ATOM 1082 O O . ALA A 1 133 ? 0.507 -1.704 -15.208 1.00 92.00 133 ALA A O 1
ATOM 1083 N N . GLU A 1 134 ? -0.310 -3.796 -15.321 1.00 91.69 134 GLU A N 1
ATOM 1084 C CA . GLU A 1 134 ? -1.735 -3.481 -15.420 1.00 91.69 134 GLU A CA 1
ATOM 1085 C C . GLU A 1 134 ? -2.339 -2.931 -14.120 1.00 91.69 134 GLU A C 1
ATOM 1087 O O . GLU A 1 134 ? -3.437 -2.366 -14.149 1.00 91.69 134 GLU A O 1
ATOM 1092 N N . THR A 1 135 ? -1.635 -3.039 -12.985 1.00 94.25 135 THR A N 1
ATOM 1093 C CA . THR A 1 135 ? -2.123 -2.489 -11.717 1.00 94.25 135 THR A CA 1
ATOM 1094 C C . THR A 1 135 ? -2.363 -0.987 -11.853 1.00 94.25 135 THR A C 1
ATOM 1096 O O . THR A 1 135 ? -1.467 -0.205 -12.210 1.00 94.25 135 THR A O 1
ATOM 1099 N N . ARG A 1 136 ? -3.600 -0.577 -11.554 1.00 92.94 136 ARG A N 1
ATOM 1100 C CA . ARG A 1 136 ? -4.064 0.805 -11.686 1.00 92.94 136 ARG A CA 1
ATOM 1101 C C . ARG A 1 136 ? -3.772 1.586 -10.410 1.00 92.94 136 ARG A C 1
ATOM 1103 O O . ARG A 1 136 ? -4.429 1.389 -9.395 1.00 92.94 136 ARG A O 1
ATOM 1110 N N . SER A 1 137 ? -2.826 2.520 -10.480 1.00 91.31 137 SER A N 1
ATOM 1111 C CA . SER A 1 137 ? -2.627 3.516 -9.424 1.00 91.31 137 SER A CA 1
ATOM 1112 C C . SER A 1 137 ? -3.752 4.560 -9.421 1.00 91.31 137 SER A C 1
ATOM 1114 O O . SER A 1 137 ? -4.515 4.689 -10.383 1.00 91.31 137 SER A O 1
ATOM 1116 N N . HIS A 1 138 ? -3.823 5.376 -8.376 1.00 93.38 138 HIS A N 1
ATOM 1117 C CA . HIS A 1 138 ? -4.792 6.460 -8.264 1.00 93.38 138 HIS A CA 1
ATOM 1118 C C . HIS A 1 138 ? -4.125 7.779 -7.882 1.00 93.38 138 HIS A C 1
ATOM 1120 O O . HIS A 1 138 ? -3.689 7.942 -6.753 1.00 93.38 138 HIS A O 1
ATOM 1126 N N . SER A 1 139 ? -4.091 8.721 -8.825 1.00 89.50 139 SER A N 1
ATOM 1127 C CA . SER A 1 139 ? -3.510 10.063 -8.672 1.00 89.50 139 SER A CA 1
ATOM 1128 C C . SER A 1 139 ? -4.503 11.136 -8.201 1.00 89.50 139 SER A C 1
ATOM 1130 O O . SER A 1 139 ? -4.120 12.296 -8.078 1.00 89.50 139 SER A O 1
ATOM 1132 N N . GLY A 1 140 ? -5.777 10.777 -8.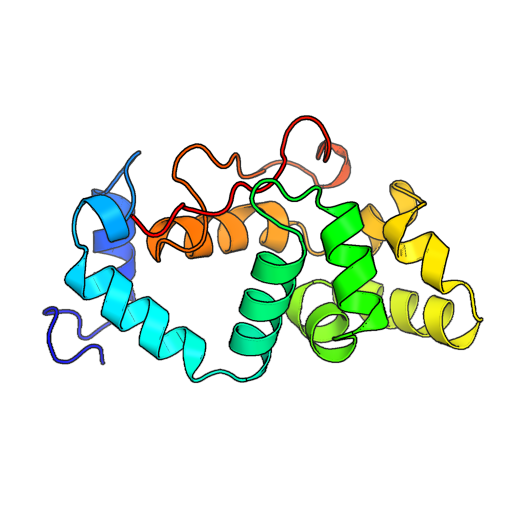012 1.00 91.56 140 GLY A N 1
ATOM 1133 C CA . GLY A 1 140 ? -6.845 11.701 -7.626 1.00 91.56 140 GLY A CA 1
ATOM 1134 C C . GLY A 1 140 ? -6.931 11.912 -6.116 1.00 91.56 140 GLY A C 1
ATOM 1135 O O . GLY A 1 140 ? -6.027 11.555 -5.356 1.00 91.56 140 GLY A O 1
ATOM 1136 N N . LYS A 1 141 ? -8.044 12.499 -5.671 1.00 93.25 141 LYS A N 1
ATOM 1137 C CA . LYS A 1 141 ? -8.325 12.625 -4.236 1.00 93.25 141 LYS A CA 1
ATOM 1138 C C . LYS A 1 141 ? -8.686 11.258 -3.675 1.00 93.25 141 LYS A C 1
ATOM 1140 O O . LYS A 1 141 ? -9.489 10.557 -4.272 1.00 93.25 141 LYS A O 1
ATOM 1145 N N . ILE A 1 142 ? -8.218 10.932 -2.470 1.00 93.31 142 ILE A N 1
ATOM 1146 C CA . ILE A 1 142 ? -8.532 9.647 -1.822 1.00 93.31 142 ILE A CA 1
ATOM 1147 C C . ILE A 1 142 ? -10.043 9.375 -1.703 1.00 93.31 142 ILE A C 1
ATOM 1149 O O . ILE A 1 142 ? -10.463 8.225 -1.778 1.00 93.31 142 ILE A O 1
ATOM 1153 N N . SER A 1 143 ? -10.874 10.422 -1.622 1.00 93.62 143 SER A N 1
ATOM 1154 C CA . SER A 1 143 ? -12.340 10.326 -1.673 1.00 93.62 143 SER A CA 1
ATOM 1155 C C . SER A 1 143 ? -12.869 9.652 -2.945 1.00 93.62 143 SER A C 1
ATOM 1157 O O . SER A 1 143 ? -13.893 8.984 -2.889 1.00 93.62 143 SER A O 1
ATOM 1159 N N . GLU A 1 144 ? -12.160 9.784 -4.064 1.00 93.88 144 GLU A N 1
ATOM 1160 C CA . GLU A 1 144 ? -12.493 9.240 -5.388 1.00 93.88 144 GLU A CA 1
ATOM 1161 C C . GLU A 1 144 ? -11.852 7.862 -5.641 1.00 93.88 144 GLU A C 1
ATOM 1163 O O . GLU A 1 144 ? -12.003 7.294 -6.725 1.00 93.88 144 GLU A O 1
ATOM 1168 N N . TYR A 1 145 ? -11.078 7.328 -4.690 1.00 94.12 145 TYR A N 1
ATOM 1169 C CA . TYR A 1 145 ? -10.537 5.979 -4.819 1.00 94.12 145 TYR A CA 1
ATOM 1170 C C . TYR A 1 145 ? -11.646 4.944 -4.645 1.00 94.12 145 TYR A C 1
ATOM 1172 O O . TYR A 1 145 ? -12.385 4.988 -3.668 1.00 94.12 145 TYR A O 1
ATOM 1180 N N . ASP A 1 146 ? -11.704 3.993 -5.568 1.00 92.88 146 ASP A N 1
ATOM 1181 C CA . ASP A 1 146 ? -12.598 2.842 -5.544 1.00 92.88 146 ASP A CA 1
ATOM 1182 C C . ASP A 1 146 ? -11.723 1.585 -5.458 1.00 92.88 146 ASP A C 1
ATOM 1184 O O . ASP A 1 146 ? -10.933 1.304 -6.372 1.00 92.88 146 ASP A O 1
ATOM 1188 N N . SER A 1 147 ? -11.817 0.872 -4.331 1.00 91.31 147 SER A N 1
ATOM 1189 C CA . SER A 1 147 ? -11.013 -0.322 -4.057 1.00 91.31 147 SER A CA 1
ATOM 1190 C C . SER A 1 147 ? -11.381 -1.506 -4.941 1.00 91.31 147 SER A C 1
ATOM 1192 O O . SER A 1 147 ? -10.507 -2.312 -5.260 1.00 91.31 147 SER A O 1
ATOM 1194 N N . ASP A 1 148 ? -12.636 -1.592 -5.373 1.00 91.19 148 ASP A N 1
ATOM 1195 C CA . ASP A 1 148 ? -13.141 -2.716 -6.158 1.00 91.19 148 ASP A CA 1
ATOM 1196 C C . ASP A 1 148 ? -12.814 -2.534 -7.634 1.00 91.19 148 ASP A C 1
ATOM 1198 O O . ASP A 1 148 ? -12.420 -3.482 -8.324 1.00 91.19 148 ASP A O 1
ATOM 1202 N N . ALA A 1 149 ? -12.865 -1.288 -8.109 1.00 91.88 149 ALA A N 1
ATOM 1203 C CA . ALA A 1 149 ? -12.383 -0.950 -9.437 1.00 91.88 149 ALA A CA 1
ATOM 1204 C C . ALA A 1 149 ? -10.849 -1.005 -9.533 1.00 91.88 149 ALA A C 1
ATOM 1206 O O . ALA A 1 149 ? -10.323 -1.257 -10.620 1.00 91.88 149 ALA A O 1
ATOM 1207 N N . LYS A 1 150 ? -10.090 -0.768 -8.455 1.00 93.00 150 LYS A N 1
ATOM 1208 C CA . LYS A 1 150 ? -8.614 -0.669 -8.512 1.00 93.00 150 LYS A CA 1
ATOM 1209 C C . LYS A 1 150 ? -7.895 -1.620 -7.548 1.00 93.00 150 LYS A C 1
ATOM 1211 O O . LYS A 1 150 ? -7.118 -1.146 -6.710 1.00 93.00 150 LYS A O 1
ATOM 1216 N N . PRO A 1 151 ? -8.074 -2.943 -7.702 1.00 95.44 151 PRO A N 1
ATOM 1217 C CA . PRO A 1 151 ? -7.302 -3.899 -6.931 1.00 95.44 151 PRO A CA 1
ATOM 1218 C C . PRO A 1 151 ? -5.839 -3.877 -7.367 1.00 95.44 151 PRO A C 1
ATOM 1220 O O . PRO A 1 151 ? -5.507 -3.584 -8.523 1.00 95.44 151 PRO A O 1
ATOM 1223 N N . TRP A 1 152 ? -4.961 -4.194 -6.425 1.00 96.12 152 TRP A N 1
ATOM 1224 C CA . TRP A 1 152 ? -3.542 -4.365 -6.688 1.00 96.12 152 TRP A CA 1
ATOM 1225 C C . TRP A 1 152 ? -3.312 -5.785 -7.183 1.00 96.12 152 TRP A C 1
ATOM 1227 O O . TRP A 1 152 ? -3.784 -6.741 -6.572 1.00 96.12 152 TRP A O 1
ATOM 1237 N N . VAL A 1 153 ? -2.614 -5.928 -8.304 1.00 96.12 153 VAL A N 1
ATOM 1238 C CA . VAL A 1 153 ? -2.355 -7.234 -8.911 1.00 96.12 153 VAL A CA 1
ATOM 1239 C C . VAL A 1 153 ? -0.893 -7.569 -8.674 1.00 96.12 153 VAL A C 1
ATOM 1241 O O . VAL A 1 153 ? -0.014 -6.815 -9.099 1.00 96.12 153 VAL A O 1
ATOM 1244 N N . LEU A 1 154 ? -0.624 -8.664 -7.965 1.00 94.69 154 LEU A N 1
ATOM 1245 C CA . LEU A 1 154 ? 0.744 -9.149 -7.810 1.00 94.69 154 LEU A CA 1
ATOM 1246 C C . LEU A 1 154 ? 1.275 -9.594 -9.166 1.00 94.69 154 LEU A C 1
ATOM 1248 O O . LEU A 1 154 ? 0.558 -10.208 -9.956 1.00 94.69 154 LEU A O 1
ATOM 1252 N N . ARG A 1 155 ? 2.541 -9.280 -9.436 1.00 91.50 155 ARG A N 1
ATOM 1253 C CA . ARG A 1 155 ? 3.212 -9.843 -10.602 1.00 91.50 155 ARG A CA 1
ATOM 1254 C C . ARG A 1 155 ? 3.435 -11.333 -10.352 1.00 91.50 155 ARG A C 1
ATOM 1256 O O . ARG A 1 155 ? 3.952 -11.703 -9.303 1.00 91.50 155 ARG A O 1
ATOM 1263 N N . ASP A 1 156 ? 3.053 -12.162 -11.315 1.00 82.25 156 ASP A N 1
ATOM 1264 C CA . ASP A 1 156 ? 3.363 -13.588 -11.278 1.00 82.25 156 ASP A CA 1
ATOM 1265 C C . ASP A 1 156 ? 4.862 -13.760 -11.577 1.00 82.25 156 ASP A C 1
ATOM 1267 O O . ASP A 1 156 ? 5.350 -13.291 -12.613 1.00 82.25 156 ASP A O 1
ATOM 1271 N N . ASP A 1 157 ? 5.604 -14.365 -10.648 1.00 62.88 157 ASP A N 1
ATOM 1272 C CA . ASP A 1 157 ? 7.029 -14.681 -10.803 1.00 62.88 157 ASP A CA 1
ATOM 1273 C C . ASP A 1 157 ? 7.161 -15.900 -11.739 1.00 62.88 157 ASP A C 1
ATOM 1275 O O . ASP A 1 157 ? 7.460 -17.014 -11.306 1.00 62.88 157 ASP A O 1
ATOM 1279 N N . ARG A 1 158 ? 6.871 -15.705 -13.029 1.00 42.88 158 ARG A N 1
ATOM 1280 C CA . ARG A 1 158 ? 7.276 -16.628 -14.096 1.00 42.88 158 ARG A CA 1
ATOM 1281 C C . ARG A 1 158 ? 8.599 -16.197 -14.709 1.00 42.88 158 ARG A C 1
ATOM 1283 O O . ARG A 1 158 ? 8.738 -14.992 -15.024 1.00 42.88 158 ARG A O 1
#

pLDDT: mean 89.36, std 10.51, range [42.88, 97.81]

Organism: NCBI:txid1510225